Protein AF-A0A843S3S3-F1 (afdb_monomer_lite)

Secondary structure (DSSP, 8-state):
-------TTTTPPPPTT---SS--SSGGGTTT----TT---TT-------------

Sequence (56 aa):
MRHFWGSELFWAERAPGQDPRHVGTLEILWNLLDLTPEGRPADWHEQLKYERQEKT

Structure (mmCIF, N/CA/C/O backbone):
data_AF-A0A843S3S3-F1
#
_entry.id   AF-A0A843S3S3-F1
#
loop_
_atom_site.group_PDB
_atom_site.id
_atom_site.type_symbol
_atom_site.label_atom_id
_atom_site.label_alt_id
_atom_site.label_comp_id
_atom_site.label_asym_id
_atom_site.label_entity_id
_atom_site.label_seq_id
_atom_site.pdbx_PDB_ins_code
_atom_site.Cartn_x
_atom_site.Cartn_y
_atom_site.Cartn_z
_atom_site.occupancy
_atom_site.B_iso_or_equiv
_atom_site.auth_seq_id
_atom_site.auth_comp_id
_atom_site.auth_asym_id
_atom_site.auth_atom_id
_atom_site.pdbx_PDB_model_num
ATOM 1 N N . MET A 1 1 ? 31.214 -0.184 5.832 1.00 75.88 1 MET A N 1
ATOM 2 C CA . MET A 1 1 ?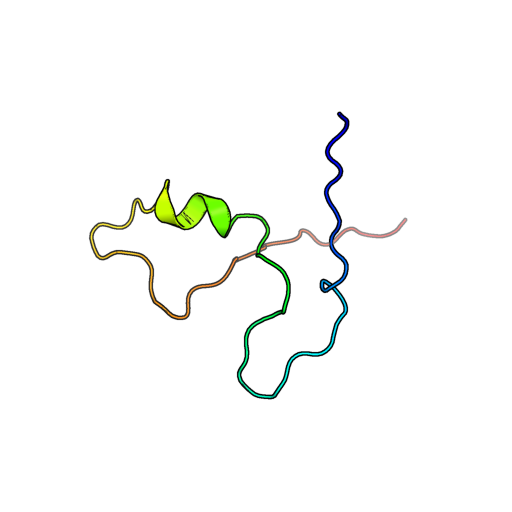 30.116 -0.925 5.176 1.00 75.88 1 MET A CA 1
ATOM 3 C C . MET A 1 1 ? 29.062 0.095 4.769 1.00 75.88 1 MET A C 1
ATOM 5 O O . MET A 1 1 ? 28.701 0.902 5.615 1.00 75.88 1 MET A O 1
ATOM 9 N N . ARG A 1 2 ? 28.669 0.170 3.491 1.00 83.69 2 ARG A N 1
ATOM 10 C CA . ARG A 1 2 ? 27.599 1.072 3.028 1.00 83.69 2 ARG A CA 1
ATOM 11 C C . ARG A 1 2 ? 26.444 0.211 2.546 1.00 83.69 2 ARG A C 1
ATOM 13 O O . ARG A 1 2 ? 26.656 -0.657 1.706 1.00 83.69 2 ARG A O 1
ATOM 20 N N . HIS A 1 3 ? 25.269 0.439 3.111 1.00 82.94 3 HIS A N 1
ATOM 21 C CA . HIS A 1 3 ? 24.040 -0.197 2.666 1.00 82.94 3 HIS A CA 1
ATOM 22 C C . HIS A 1 3 ? 23.382 0.706 1.629 1.00 82.94 3 HIS A C 1
ATOM 24 O O . HIS A 1 3 ? 23.299 1.918 1.828 1.00 82.94 3 HIS A O 1
ATOM 30 N N . PHE A 1 4 ? 22.945 0.105 0.529 1.00 81.44 4 PHE A N 1
ATOM 31 C CA . PHE A 1 4 ? 22.167 0.762 -0.509 1.00 81.44 4 PHE A CA 1
ATOM 32 C C . PHE A 1 4 ? 20.856 0.009 -0.656 1.00 81.44 4 PHE A C 1
ATOM 34 O O . PHE A 1 4 ? 20.824 -1.217 -0.544 1.00 81.44 4 PHE A O 1
ATOM 41 N N . TRP A 1 5 ? 19.789 0.758 -0.887 1.00 81.50 5 TRP A N 1
ATOM 42 C CA . TRP A 1 5 ? 18.491 0.205 -1.223 1.00 81.50 5 TRP A CA 1
ATOM 43 C C . TRP A 1 5 ? 18.260 0.350 -2.727 1.00 81.50 5 TRP A C 1
ATOM 45 O O . TRP A 1 5 ? 18.679 1.343 -3.325 1.00 81.50 5 TRP A O 1
ATOM 55 N N . GLY A 1 6 ? 17.607 -0.644 -3.323 1.00 80.69 6 GLY A N 1
ATOM 56 C CA . GLY A 1 6 ? 17.253 -0.677 -4.736 1.00 80.69 6 GLY A CA 1
ATOM 57 C C . GLY A 1 6 ? 15.880 -1.312 -4.928 1.00 8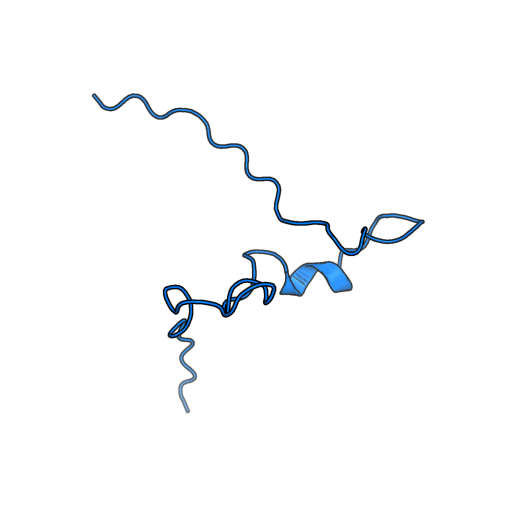0.69 6 GLY A C 1
ATOM 58 O O . GLY A 1 6 ? 15.480 -2.188 -4.163 1.00 80.69 6 GLY A O 1
ATOM 59 N N . SER A 1 7 ? 15.170 -0.851 -5.954 1.00 82.81 7 SER A N 1
ATOM 60 C CA . SER A 1 7 ? 13.794 -1.239 -6.271 1.00 82.81 7 SER A CA 1
ATOM 61 C C . SER A 1 7 ? 13.716 -1.908 -7.646 1.00 82.81 7 SER A C 1
ATOM 63 O O . SER A 1 7 ? 13.072 -1.434 -8.579 1.00 82.81 7 SER A O 1
ATOM 65 N N . GLU A 1 8 ? 14.452 -3.006 -7.808 1.00 85.62 8 GLU A N 1
ATOM 66 C CA . GLU A 1 8 ? 14.653 -3.646 -9.118 1.00 85.62 8 GLU A CA 1
ATOM 67 C C . GLU A 1 8 ? 13.370 -4.260 -9.698 1.00 85.62 8 GLU A C 1
ATOM 69 O O . GLU A 1 8 ? 13.244 -4.413 -10.910 1.00 85.62 8 GLU A O 1
ATOM 74 N N . LEU A 1 9 ? 12.397 -4.584 -8.843 1.00 88.62 9 LEU A N 1
ATOM 75 C CA . LEU A 1 9 ? 11.156 -5.249 -9.242 1.00 88.62 9 LEU A CA 1
ATOM 76 C C . LEU A 1 9 ? 9.960 -4.305 -9.408 1.00 88.62 9 LEU A C 1
ATOM 78 O O . LEU A 1 9 ? 8.868 -4.779 -9.710 1.00 88.62 9 LEU A O 1
ATOM 82 N N . PHE A 1 10 ? 10.140 -2.990 -9.260 1.00 87.56 10 PHE A N 1
ATOM 83 C CA . PHE A 1 10 ? 9.033 -2.028 -9.346 1.00 87.56 10 PHE A CA 1
ATOM 84 C C . PHE A 1 10 ? 8.297 -2.063 -10.691 1.00 87.56 10 PHE A C 1
ATOM 86 O O . PHE A 1 10 ? 7.076 -1.950 -10.728 1.00 87.56 10 PHE A O 1
ATOM 93 N N . TRP A 1 11 ? 9.025 -2.274 -11.789 1.00 86.44 11 TRP A N 1
ATOM 94 C CA . TRP A 1 11 ? 8.460 -2.362 -13.144 1.00 86.44 11 TRP A CA 1
ATOM 95 C C . TRP A 1 11 ? 8.366 -3.797 -13.673 1.00 86.44 11 TRP A C 1
ATOM 97 O O . TRP A 1 11 ? 8.043 -4.000 -14.843 1.00 86.44 11 TRP A O 1
ATOM 107 N N . ALA A 1 12 ? 8.679 -4.798 -12.848 1.00 91.00 12 ALA A N 1
ATOM 108 C CA . ALA A 1 12 ? 8.625 -6.189 -13.271 1.00 91.00 12 ALA A CA 1
ATOM 109 C C . ALA A 1 12 ? 7.171 -6.666 -13.378 1.00 91.00 12 ALA A C 1
ATOM 111 O O . ALA A 1 12 ? 6.335 -6.370 -12.523 1.00 91.00 12 ALA A O 1
ATOM 112 N N . GLU A 1 13 ? 6.879 -7.454 -14.411 1.00 92.19 13 GLU A N 1
ATOM 113 C CA . GLU A 1 13 ? 5.546 -8.017 -14.599 1.00 92.19 13 GLU A CA 1
ATOM 114 C C . GLU A 1 13 ? 5.203 -9.023 -13.481 1.00 92.19 13 GLU A C 1
ATOM 116 O O . GLU A 1 13 ? 6.032 -9.821 -13.011 1.00 92.19 13 GLU A O 1
ATOM 121 N N . ARG A 1 14 ? 3.947 -8.977 -13.036 1.00 92.06 14 ARG A N 1
ATOM 122 C CA . ARG A 1 14 ? 3.381 -9.917 -12.063 1.00 92.06 14 ARG A CA 1
ATOM 123 C C . ARG A 1 14 ? 2.651 -11.042 -12.790 1.00 92.06 14 ARG A C 1
ATOM 125 O O . ARG A 1 14 ? 2.038 -10.809 -13.829 1.00 92.06 14 ARG A O 1
ATOM 132 N N . ALA A 1 15 ? 2.655 -12.247 -12.226 1.00 92.88 15 ALA A N 1
ATOM 133 C CA . ALA A 1 15 ? 1.787 -13.299 -12.745 1.00 92.88 15 ALA A CA 1
ATOM 134 C C . ALA A 1 15 ? 0.302 -12.969 -12.455 1.00 92.88 15 ALA A C 1
ATOM 136 O O . ALA A 1 15 ? 0.005 -12.159 -11.565 1.00 92.88 15 ALA A O 1
ATOM 137 N N . PRO A 1 16 ? -0.654 -13.583 -13.174 1.00 93.94 16 PRO A N 1
ATOM 138 C CA . PRO A 1 16 ? -2.073 -13.392 -12.895 1.00 93.94 16 PRO A CA 1
ATOM 139 C C . PRO A 1 16 ? -2.406 -13.676 -11.420 1.00 93.94 16 PRO A C 1
ATOM 141 O O . PRO A 1 16 ? -2.105 -14.750 -10.907 1.00 93.94 16 PRO A O 1
ATOM 144 N N . GLY A 1 17 ? -3.013 -12.697 -10.739 1.00 90.25 17 GLY A N 1
ATOM 145 C CA . GLY A 1 17 ? -3.464 -12.814 -9.344 1.00 90.25 17 GLY A CA 1
ATOM 146 C C . GLY A 1 17 ? -2.447 -12.472 -8.239 1.00 90.25 17 GLY A C 1
ATOM 147 O O . GLY A 1 17 ? -2.798 -12.591 -7.077 1.00 90.25 17 GLY A O 1
ATOM 148 N N . GLN A 1 18 ? -1.224 -12.030 -8.553 1.00 90.75 18 GLN A N 1
ATOM 149 C CA . GLN A 1 18 ? -0.083 -12.018 -7.607 1.00 90.75 18 GLN A CA 1
ATOM 150 C C . GLN A 1 18 ? 0.356 -10.722 -6.859 1.00 90.75 18 GLN A C 1
ATOM 152 O O . GLN A 1 18 ? 1.529 -10.611 -6.623 1.00 90.75 18 GLN A O 1
ATOM 157 N N . ASP A 1 19 ? -0.410 -9.715 -6.459 1.00 87.38 19 ASP A N 1
ATOM 158 C CA . ASP A 1 19 ? 0.127 -8.362 -6.108 1.00 87.38 19 ASP A CA 1
ATOM 159 C C . ASP A 1 19 ? 1.311 -7.780 -6.959 1.00 87.38 19 ASP A C 1
ATOM 161 O O . ASP A 1 19 ? 1.900 -8.422 -7.836 1.00 87.38 19 ASP A O 1
ATOM 165 N N . PRO A 1 20 ? 1.615 -6.479 -6.876 1.00 88.25 20 PRO A N 1
ATOM 166 C CA . PRO A 1 20 ? 2.847 -5.944 -7.455 1.00 88.25 20 PRO A CA 1
ATOM 167 C C . PRO A 1 20 ? 4.087 -6.537 -6.767 1.00 88.25 20 PRO A C 1
ATOM 169 O O . PRO A 1 20 ? 4.087 -6.787 -5.567 1.00 88.25 20 PRO A O 1
ATOM 172 N N . ARG A 1 21 ? 5.196 -6.721 -7.499 1.00 89.25 21 ARG A N 1
ATOM 173 C CA . ARG A 1 21 ? 6.448 -7.255 -6.914 1.00 89.25 21 ARG A CA 1
ATOM 174 C C . ARG A 1 21 ? 7.222 -6.246 -6.058 1.00 89.25 21 ARG A C 1
ATOM 176 O O . ARG A 1 21 ? 8.347 -6.515 -5.640 1.00 89.25 21 ARG A O 1
ATOM 183 N N . HIS A 1 22 ? 6.639 -5.079 -5.835 1.00 87.75 22 HIS A N 1
ATOM 184 C CA . HIS A 1 22 ? 7.197 -4.007 -5.040 1.00 87.75 22 HIS A CA 1
ATOM 185 C C . HIS A 1 22 ? 6.217 -3.618 -3.944 1.00 87.75 22 HIS A C 1
ATOM 187 O O . HIS A 1 22 ? 5.009 -3.640 -4.154 1.00 87.75 22 HIS A O 1
ATOM 193 N N . VAL A 1 23 ? 6.771 -3.223 -2.803 1.00 86.75 23 VAL A N 1
ATOM 194 C CA . VAL A 1 23 ? 6.017 -2.792 -1.628 1.00 86.75 23 VAL A CA 1
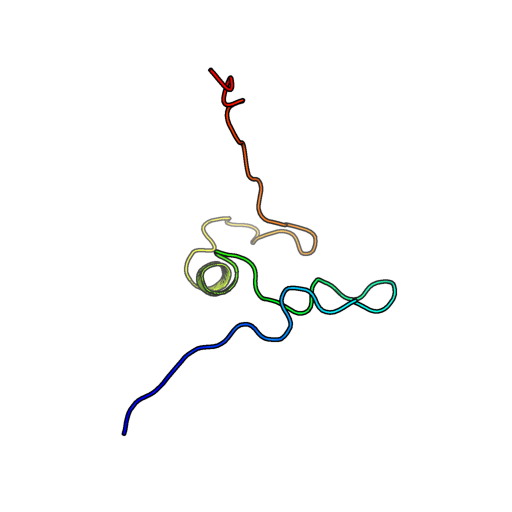ATOM 195 C C . VAL A 1 23 ? 5.293 -1.466 -1.877 1.00 86.75 23 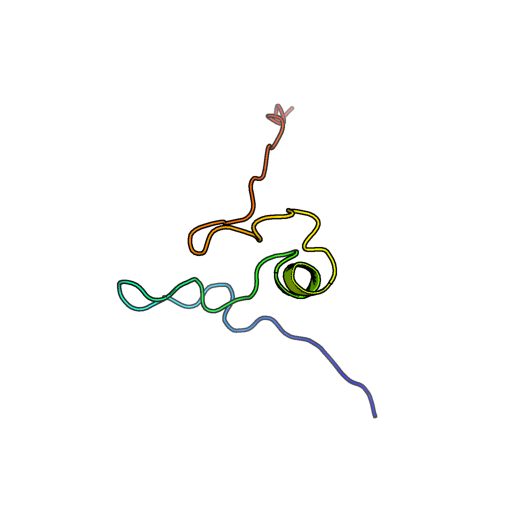VAL A C 1
ATOM 197 O O . VAL A 1 23 ? 5.819 -0.565 -2.532 1.00 86.75 23 VAL A O 1
ATOM 200 N N . GLY A 1 24 ? 4.089 -1.313 -1.342 1.00 82.62 24 GLY A N 1
ATOM 201 C CA . GLY A 1 24 ? 3.421 -0.010 -1.302 1.00 82.62 24 GLY A CA 1
ATOM 202 C C . GLY A 1 24 ? 4.261 1.048 -0.569 1.00 82.62 24 GLY A C 1
ATOM 203 O O . GLY A 1 24 ? 5.153 0.732 0.222 1.00 82.62 24 GLY A O 1
ATOM 204 N N . THR A 1 25 ? 3.963 2.325 -0.797 1.00 83.94 25 THR A N 1
ATOM 205 C CA . THR A 1 25 ? 4.622 3.459 -0.122 1.00 83.94 25 THR A CA 1
ATOM 206 C C . THR A 1 25 ? 4.566 3.346 1.406 1.00 83.94 25 THR A C 1
ATOM 208 O O . THR A 1 25 ? 5.515 3.705 2.103 1.00 83.94 25 THR A O 1
ATOM 211 N N . LEU A 1 26 ? 3.441 2.865 1.933 1.00 83.56 26 LEU A N 1
ATOM 212 C CA . LEU A 1 26 ? 3.112 2.814 3.356 1.00 83.56 26 LEU A CA 1
ATOM 213 C C . LEU A 1 26 ? 2.877 1.390 3.868 1.00 83.56 26 LEU A C 1
ATOM 215 O O . LEU A 1 26 ? 2.591 1.222 5.052 1.00 83.56 26 LEU A O 1
ATOM 219 N N . GLU A 1 27 ? 3.028 0.372 3.019 1.00 83.62 27 GLU A N 1
ATOM 220 C CA . GLU A 1 27 ? 2.760 -1.031 3.364 1.00 83.62 27 GLU A CA 1
ATOM 221 C C . GLU A 1 27 ? 3.535 -1.505 4.599 1.00 83.62 27 GLU A C 1
ATOM 223 O O . GLU A 1 27 ? 2.983 -2.161 5.479 1.00 83.62 27 GLU A O 1
ATOM 228 N N . ILE A 1 28 ? 4.800 -1.094 4.734 1.00 81.12 28 ILE A N 1
ATOM 229 C CA . ILE A 1 28 ? 5.638 -1.457 5.890 1.00 81.12 28 ILE A CA 1
ATOM 230 C C . ILE A 1 28 ? 5.066 -0.891 7.204 1.00 81.12 28 ILE A C 1
ATOM 232 O O . ILE A 1 28 ? 5.247 -1.479 8.270 1.00 81.12 28 ILE A O 1
ATOM 236 N N . LEU A 1 29 ? 4.353 0.237 7.148 1.00 84.19 29 LEU A N 1
ATOM 237 C CA . LEU A 1 29 ? 3.805 0.911 8.326 1.00 84.19 29 LEU A CA 1
ATOM 238 C C . LEU A 1 29 ? 2.437 0.367 8.748 1.00 84.19 29 LEU A C 1
ATOM 240 O O . LEU A 1 29 ? 1.978 0.676 9.845 1.00 84.19 29 LEU A O 1
ATOM 244 N N . TRP A 1 30 ? 1.786 -0.453 7.923 1.00 80.06 30 TRP A N 1
ATOM 245 C CA . TRP A 1 30 ? 0.438 -0.958 8.186 1.00 80.06 30 TRP A CA 1
ATOM 246 C C . TRP A 1 30 ? 0.318 -1.771 9.465 1.00 80.06 30 TRP A C 1
ATOM 248 O O . TRP A 1 30 ? -0.676 -1.612 10.165 1.00 80.06 30 TRP A O 1
ATOM 258 N N . ASN A 1 31 ? 1.337 -2.571 9.786 1.00 74.75 31 ASN A N 1
ATOM 259 C CA . ASN A 1 31 ? 1.379 -3.368 11.015 1.00 74.75 31 ASN A CA 1
ATOM 260 C C . ASN A 1 31 ? 1.684 -2.524 12.263 1.00 74.75 31 ASN A C 1
ATOM 262 O O . ASN A 1 31 ? 1.429 -2.966 13.378 1.00 74.75 31 ASN A O 1
ATOM 266 N N . LEU A 1 32 ? 2.251 -1.326 12.086 1.00 81.75 32 LEU A N 1
ATOM 267 C CA . LEU A 1 32 ? 2.536 -0.396 13.180 1.00 81.75 32 LEU A CA 1
ATOM 268 C C . LEU A 1 32 ? 1.363 0.561 13.436 1.00 81.75 32 LEU A C 1
ATOM 270 O O . LEU A 1 32 ? 1.143 0.978 14.569 1.00 81.75 32 LEU A O 1
ATOM 274 N N . LEU A 1 33 ? 0.629 0.918 12.382 1.00 81.75 33 LEU A N 1
ATOM 275 C CA . LEU A 1 33 ? -0.451 1.904 12.389 1.00 81.75 33 LEU A CA 1
ATOM 276 C C . LEU A 1 33 ? -1.795 1.273 12.003 1.00 81.75 33 LEU A C 1
ATOM 278 O O . LEU A 1 33 ? -2.560 1.861 11.232 1.00 81.75 33 LEU A O 1
ATOM 282 N N . ASP A 1 34 ? -2.094 0.076 12.510 1.00 80.75 34 ASP A N 1
ATOM 283 C CA . ASP A 1 34 ? -3.456 -0.449 12.428 1.00 80.75 34 ASP A CA 1
ATOM 284 C C . ASP A 1 34 ? -4.301 0.164 13.549 1.00 80.75 34 ASP A C 1
ATOM 286 O O . ASP A 1 34 ? -4.320 -0.300 14.687 1.00 80.75 34 ASP A O 1
ATOM 290 N N . LEU A 1 35 ? -4.936 1.291 13.226 1.00 83.00 35 LEU A N 1
ATOM 291 C CA . LEU A 1 35 ? -5.803 2.033 14.142 1.00 83.00 35 LEU A CA 1
ATOM 292 C C . LEU A 1 35 ? -7.282 1.658 13.970 1.00 83.00 35 LEU A C 1
ATOM 294 O O . LEU A 1 35 ? -8.149 2.328 14.531 1.00 83.00 35 LEU A O 1
ATOM 298 N N . THR A 1 36 ? -7.583 0.629 13.175 1.00 83.19 36 THR A N 1
ATOM 299 C CA . THR A 1 36 ? -8.954 0.154 12.979 1.00 83.19 36 THR A CA 1
ATOM 300 C C . THR A 1 36 ? -9.269 -0.925 14.023 1.00 83.19 36 THR A C 1
ATOM 302 O O . THR A 1 36 ? -8.532 -1.905 14.103 1.00 83.19 36 THR A O 1
ATOM 305 N N . PRO A 1 37 ? -10.314 -0.772 14.864 1.00 87.19 37 PRO A N 1
ATOM 306 C CA . PRO A 1 37 ? -10.625 -1.747 15.917 1.00 87.19 37 PRO A CA 1
ATOM 307 C C . PRO A 1 37 ? -10.867 -3.170 15.395 1.00 87.19 37 PRO A C 1
ATOM 309 O O . PRO A 1 37 ? -10.529 -4.144 16.062 1.00 87.19 37 PRO A O 1
ATOM 312 N N . GLU A 1 38 ? -11.436 -3.285 14.197 1.00 88.94 38 GLU A N 1
ATOM 313 C CA . GLU A 1 38 ? -11.706 -4.543 13.500 1.00 88.94 38 GLU A CA 1
ATOM 314 C C . GLU A 1 38 ? -10.505 -5.050 12.680 1.00 88.94 38 GLU A C 1
ATOM 316 O O . GLU A 1 38 ? -10.544 -6.166 12.160 1.00 88.94 38 GLU A O 1
ATOM 321 N N . GLY A 1 39 ? -9.443 -4.250 12.578 1.00 83.88 39 GLY A N 1
ATOM 322 C CA . GLY A 1 39 ? -8.314 -4.476 11.683 1.00 83.88 39 GLY A CA 1
ATOM 323 C C . GLY A 1 39 ? -8.590 -4.052 10.237 1.00 83.88 39 GLY A C 1
ATOM 324 O O . GLY A 1 39 ? -9.732 -3.872 9.796 1.00 83.88 39 GLY A O 1
ATOM 325 N N . ARG A 1 40 ? -7.508 -3.866 9.476 1.00 85.56 40 ARG A N 1
ATOM 326 C CA . ARG A 1 40 ? -7.592 -3.492 8.058 1.00 85.56 40 ARG A CA 1
ATOM 327 C 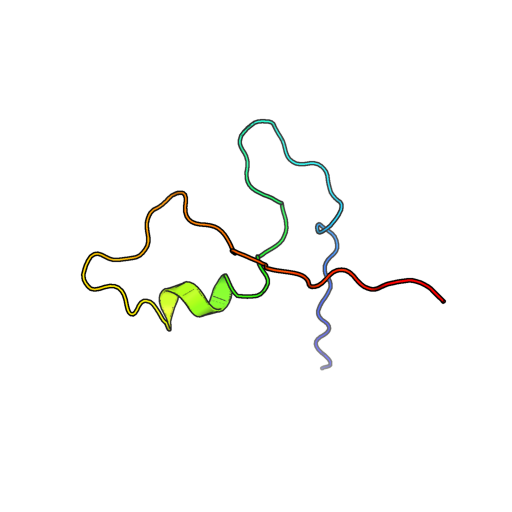C . ARG A 1 40 ? -8.140 -4.661 7.206 1.00 85.56 40 ARG A C 1
ATOM 329 O O . ARG A 1 40 ? -7.681 -5.791 7.379 1.00 85.56 40 ARG A O 1
ATOM 336 N N . PRO A 1 41 ? -9.052 -4.415 6.239 1.00 85.81 41 PRO A N 1
ATOM 337 C CA . PRO A 1 41 ? -9.509 -5.441 5.296 1.00 85.81 41 PRO A CA 1
ATOM 338 C C . PRO A 1 41 ? -8.369 -6.043 4.462 1.00 85.81 41 PRO A C 1
ATOM 340 O O . PRO A 1 41 ? -7.416 -5.349 4.108 1.00 85.81 41 PRO A O 1
ATOM 343 N N . ALA A 1 42 ? -8.487 -7.326 4.112 1.00 82.81 42 ALA A N 1
ATOM 344 C CA . ALA A 1 42 ? -7.441 -8.068 3.401 1.00 82.81 42 ALA A CA 1
ATOM 345 C C . ALA A 1 42 ? -7.195 -7.583 1.959 1.00 82.81 42 ALA A C 1
ATOM 347 O O . ALA A 1 42 ? -6.107 -7.771 1.428 1.00 82.81 42 ALA A O 1
ATOM 348 N N . ASP A 1 43 ? -8.196 -6.970 1.333 1.00 85.06 43 ASP A N 1
ATOM 349 C CA . ASP A 1 43 ? -8.168 -6.418 -0.025 1.00 85.06 43 ASP A CA 1
ATOM 350 C C . ASP A 1 43 ? -7.939 -4.896 -0.045 1.00 85.06 43 ASP A C 1
ATOM 352 O O . ASP A 1 43 ? -8.158 -4.224 -1.056 1.00 85.06 43 ASP A O 1
ATOM 356 N N . TRP A 1 44 ? -7.520 -4.321 1.086 1.00 82.88 44 TRP A N 1
ATOM 357 C CA . TRP A 1 44 ? -7.292 -2.889 1.192 1.00 82.88 44 TRP A CA 1
ATOM 358 C C . TRP A 1 44 ? -5.954 -2.476 0.571 1.00 82.88 44 TRP A C 1
ATOM 360 O O . TRP A 1 44 ? -4.899 -3.014 0.903 1.00 82.88 44 TRP A O 1
ATOM 370 N N . HIS A 1 45 ? -5.991 -1.436 -0.263 1.00 83.50 45 HIS A N 1
ATOM 371 C CA . HIS A 1 45 ? -4.814 -0.841 -0.900 1.00 83.50 45 HIS A CA 1
ATOM 372 C C . HIS A 1 45 ? -4.754 0.676 -0.677 1.00 83.50 45 HIS A C 1
ATOM 374 O O . HIS A 1 45 ? -5.742 1.309 -0.294 1.00 83.50 45 HIS A O 1
ATOM 380 N N . GLU A 1 46 ? -3.599 1.279 -0.971 1.00 85.44 46 GLU A N 1
ATOM 381 C CA . GLU A 1 46 ? -3.372 2.724 -0.859 1.00 85.44 46 GLU A CA 1
ATOM 382 C C . GLU A 1 46 ? -4.382 3.534 -1.690 1.00 85.44 46 GLU A C 1
ATOM 384 O O . GLU A 1 46 ? -4.520 3.344 -2.897 1.00 85.44 46 GLU A O 1
ATOM 389 N N . GLN A 1 47 ? -5.079 4.473 -1.043 1.00 85.19 47 GLN A N 1
ATOM 390 C CA . GLN A 1 47 ? -6.060 5.352 -1.684 1.00 85.19 47 GLN A CA 1
ATOM 391 C C . GLN A 1 47 ? -5.431 6.729 -1.927 1.00 85.19 47 GLN A C 1
ATOM 393 O O . GLN A 1 47 ? -5.413 7.585 -1.042 1.00 85.19 47 GLN A O 1
ATOM 398 N N . LEU A 1 48 ? -4.877 6.937 -3.122 1.00 84.19 48 LEU A N 1
ATOM 399 C CA . LEU A 1 48 ? -4.180 8.172 -3.486 1.00 84.19 48 LEU A CA 1
ATOM 400 C C . LEU A 1 48 ? -5.120 9.110 -4.251 1.00 84.19 48 LEU A C 1
ATOM 402 O O . LEU A 1 48 ? -5.706 8.733 -5.266 1.00 84.19 48 LEU A O 1
ATOM 406 N N . LYS A 1 49 ? -5.251 10.354 -3.781 1.00 88.12 49 LYS A N 1
ATOM 407 C CA . LYS A 1 49 ? -5.996 11.414 -4.470 1.00 88.12 49 LYS A CA 1
ATOM 408 C C . LYS A 1 49 ? -5.014 12.465 -4.968 1.00 88.12 49 LYS A C 1
ATOM 410 O O . LYS A 1 49 ? -4.443 13.205 -4.174 1.00 88.12 49 LYS A O 1
ATOM 415 N N . TYR A 1 50 ? -4.843 12.537 -6.280 1.00 84.88 50 TYR A N 1
ATOM 416 C CA . TYR A 1 50 ? -4.012 13.553 -6.916 1.00 84.88 50 TYR A CA 1
ATOM 417 C C . TYR A 1 50 ? -4.877 14.714 -7.398 1.00 84.88 50 TYR A C 1
ATOM 419 O O . TYR A 1 50 ? -5.920 14.505 -8.022 1.00 84.88 50 TYR A O 1
ATOM 427 N N . GLU A 1 51 ? -4.440 15.940 -7.128 1.00 88.62 51 GLU A N 1
ATOM 428 C CA . GLU A 1 51 ? -5.009 17.114 -7.784 1.00 88.62 51 GLU A CA 1
ATOM 429 C C . GLU A 1 51 ? -4.537 17.161 -9.238 1.00 88.62 51 GLU A C 1
ATOM 431 O O . GLU A 1 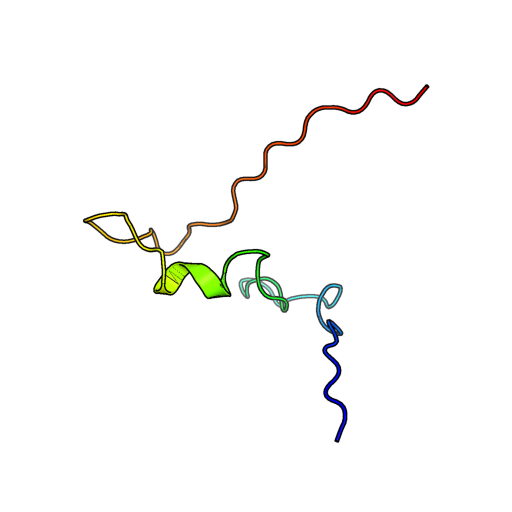51 ? -3.394 16.821 -9.559 1.00 88.62 51 GLU A O 1
ATOM 436 N N . ARG A 1 52 ? -5.431 17.564 -10.144 1.00 82.44 52 ARG A N 1
ATOM 437 C CA . ARG A 1 52 ? -5.074 17.755 -11.548 1.00 82.44 52 ARG A CA 1
ATOM 438 C C . ARG A 1 52 ? -4.101 18.927 -11.633 1.00 82.44 52 ARG A C 1
ATOM 440 O O . ARG A 1 52 ? -4.486 20.057 -11.360 1.00 82.44 52 ARG A O 1
ATOM 447 N N . GLN A 1 53 ? -2.875 18.662 -12.062 1.00 77.12 53 GLN A N 1
ATOM 448 C CA . GLN A 1 53 ? -1.938 19.725 -12.405 1.00 77.12 53 GLN A CA 1
ATOM 449 C C . GLN A 1 53 ? -2.239 20.202 -13.830 1.00 77.12 53 GLN A C 1
ATOM 451 O O . GLN A 1 53 ? -2.122 19.429 -14.784 1.00 77.12 53 GLN A O 1
ATOM 456 N N . GLU A 1 54 ? -2.670 21.455 -13.978 1.00 77.88 54 GLU A N 1
ATOM 457 C CA . GLU A 1 54 ? -2.744 22.106 -15.286 1.00 77.88 54 GLU A CA 1
ATOM 458 C C . GLU A 1 54 ? -1.314 22.393 -15.759 1.00 77.88 54 GLU A C 1
ATOM 460 O O . GLU A 1 54 ? -0.541 23.067 -15.079 1.00 77.88 54 GLU A O 1
ATOM 465 N N . LYS A 1 55 ? -0.931 21.815 -16.903 1.00 68.06 55 LYS A N 1
ATOM 466 C CA . LYS A 1 55 ? 0.332 22.146 -17.568 1.00 68.06 55 LYS A CA 1
ATOM 467 C C . LYS A 1 55 ? 0.175 23.515 -18.236 1.00 68.06 55 LYS A C 1
ATOM 469 O O . LYS A 1 55 ? -0.578 23.607 -19.204 1.00 68.06 55 LYS A O 1
ATOM 474 N N . THR A 1 56 ? 0.880 24.524 -17.726 1.00 56.81 56 THR A N 1
ATOM 475 C CA . THR A 1 56 ? 1.181 25.772 -18.451 1.00 56.81 56 THR A CA 1
ATOM 476 C C . THR A 1 56 ? 2.378 25.565 -19.367 1.00 56.81 56 THR A C 1
ATOM 478 O O . THR A 1 56 ? 3.324 24.863 -18.937 1.00 56.81 56 THR A O 1
#

Radius of gyration: 15.95 Å; chains: 1; bounding box: 42×39×34 Å

pLDDT: mean 84.08, std 5.91, range [56.81, 93.94]

Foldseek 3Di:
DDDDDDDPQQPPDDDPPGPGPGADPCNVCQVVPQPDPVGDDPPDDDDDDDDDDDDD